Protein AF-A0A660YUD0-F1 (afdb_monomer_lite)

Structure (mmCIF, N/CA/C/O backbone):
data_AF-A0A660YUD0-F1
#
_entry.id   AF-A0A660YUD0-F1
#
loop_
_atom_site.group_PDB
_atom_site.id
_atom_site.type_symbol
_atom_site.label_atom_id
_atom_site.label_alt_id
_atom_site.label_comp_id
_atom_site.label_asym_id
_atom_site.label_entity_id
_atom_site.label_seq_id
_atom_site.pdbx_PDB_ins_code
_atom_site.Cartn_x
_atom_site.Cartn_y
_atom_site.Cartn_z
_atom_site.occupancy
_atom_site.B_iso_or_equiv
_atom_site.auth_seq_id
_atom_site.auth_comp_id
_atom_site.auth_asym_id
_atom_site.auth_atom_id
_atom_site.pdbx_PDB_model_num
ATOM 1 N N . MET A 1 1 ? 3.173 25.259 12.332 1.00 35.09 1 MET A N 1
ATOM 2 C CA . MET A 1 1 ? 1.981 24.385 12.412 1.00 35.09 1 MET A CA 1
ATOM 3 C C . MET A 1 1 ? 2.467 22.954 12.262 1.00 35.09 1 MET A C 1
ATOM 5 O O . MET A 1 1 ? 2.707 22.506 11.150 1.00 35.09 1 MET A O 1
ATOM 9 N N . ASN A 1 2 ? 2.753 22.293 13.386 1.00 34.75 2 ASN A N 1
ATOM 10 C CA . ASN A 1 2 ? 3.386 20.974 13.406 1.00 34.75 2 ASN A CA 1
ATOM 11 C C . ASN A 1 2 ? 2.299 19.903 13.351 1.00 34.75 2 ASN A C 1
ATOM 13 O O . ASN A 1 2 ? 1.780 19.479 14.378 1.00 34.75 2 ASN A O 1
ATOM 17 N N . SER A 1 3 ? 1.929 19.488 12.151 1.00 46.53 3 SER A N 1
ATOM 18 C CA . SER A 1 3 ? 0.950 18.425 11.943 1.00 46.53 3 SER A CA 1
ATOM 19 C C . SER A 1 3 ? 1.550 17.509 10.895 1.00 46.53 3 SER A C 1
ATOM 21 O O . SER A 1 3 ? 1.604 17.951 9.757 1.00 46.53 3 SER A O 1
ATOM 23 N N . SER A 1 4 ? 2.078 16.327 11.255 1.00 48.31 4 SER A N 1
ATOM 24 C CA . SER A 1 4 ? 2.295 15.186 10.321 1.00 48.31 4 SER A CA 1
ATOM 25 C C . SER A 1 4 ? 3.120 14.006 10.870 1.00 48.31 4 SER A C 1
ATOM 27 O O . SER A 1 4 ? 3.418 13.090 10.111 1.00 48.31 4 SER A O 1
ATOM 29 N N . HIS A 1 5 ? 3.480 13.947 12.155 1.00 53.97 5 HIS A N 1
ATOM 30 C CA . HIS A 1 5 ? 3.935 12.680 12.748 1.00 53.97 5 HIS A CA 1
ATOM 31 C C . HIS A 1 5 ? 2.784 12.041 13.528 1.00 53.97 5 HIS A C 1
ATOM 33 O O . HIS A 1 5 ? 2.835 11.933 14.748 1.00 53.97 5 HIS A O 1
ATOM 39 N N . GLU A 1 6 ? 1.721 11.631 12.824 1.00 61.31 6 GLU A N 1
ATOM 40 C CA . GLU A 1 6 ? 0.905 10.541 13.368 1.00 61.31 6 GLU A CA 1
ATOM 41 C C . GLU A 1 6 ? 1.831 9.325 13.489 1.00 61.31 6 GLU A C 1
ATOM 43 O O . GLU A 1 6 ? 2.472 8.923 12.510 1.00 61.31 6 GLU A O 1
ATOM 48 N N . ASP A 1 7 ? 1.965 8.802 14.711 1.00 76.56 7 ASP A N 1
ATOM 49 C CA . ASP A 1 7 ? 2.749 7.601 14.974 1.00 76.56 7 ASP A CA 1
ATOM 50 C C . ASP A 1 7 ? 2.221 6.492 14.056 1.00 76.56 7 ASP A C 1
ATOM 52 O O . ASP A 1 7 ? 1.016 6.262 13.945 1.00 76.56 7 ASP A O 1
ATOM 56 N N . GLU A 1 8 ? 3.132 5.807 13.372 1.00 76.00 8 GLU A N 1
ATOM 57 C CA . GLU A 1 8 ? 2.816 4.707 12.466 1.00 76.00 8 GLU A CA 1
ATOM 58 C C . GLU A 1 8 ? 1.954 3.640 13.169 1.00 76.00 8 GLU A C 1
ATOM 60 O O . GLU A 1 8 ? 1.074 3.026 12.560 1.00 76.00 8 GLU A O 1
ATOM 65 N N . LYS A 1 9 ? 2.145 3.492 14.486 1.00 78.69 9 LYS A N 1
ATOM 66 C CA . LYS A 1 9 ? 1.327 2.641 15.355 1.00 78.69 9 LYS A CA 1
ATOM 67 C C . LYS A 1 9 ? -0.115 3.122 15.487 1.00 78.69 9 LYS A C 1
ATOM 69 O O . LYS A 1 9 ? -1.019 2.290 15.479 1.00 78.69 9 LYS A O 1
ATOM 74 N N . GLU A 1 10 ? -0.338 4.428 15.596 1.00 84.94 10 GLU A N 1
ATOM 75 C CA . GLU A 1 10 ? -1.678 5.002 15.737 1.00 84.94 10 GLU A CA 1
ATOM 76 C C . GLU A 1 10 ? -2.473 4.842 14.438 1.00 84.94 10 GLU A C 1
ATOM 78 O O . GLU A 1 10 ? -3.610 4.368 14.451 1.00 84.94 10 GLU A O 1
ATOM 83 N N . VAL A 1 11 ? -1.836 5.105 13.293 1.00 83.88 11 VAL A N 1
ATOM 84 C CA . VAL A 1 11 ? -2.440 4.867 11.972 1.00 83.88 11 VAL A CA 1
ATOM 85 C C . VAL A 1 11 ? -2.831 3.394 11.814 1.00 83.88 11 VAL A C 1
ATOM 87 O O . VAL A 1 11 ? -3.939 3.086 11.370 1.00 83.88 11 VAL A O 1
ATOM 90 N N . LEU A 1 12 ? -1.964 2.467 12.232 1.00 81.62 12 LEU A N 1
ATOM 91 C CA . LEU A 1 12 ? -2.251 1.029 12.216 1.00 81.62 12 LEU A CA 1
ATOM 92 C C . LEU A 1 12 ? -3.418 0.642 13.134 1.00 81.62 12 LEU A C 1
ATOM 94 O O . LEU A 1 12 ? -4.265 -0.163 12.737 1.00 81.62 12 LEU A O 1
ATOM 98 N N . LEU A 1 13 ? -3.490 1.202 14.344 1.00 84.00 13 LEU A N 1
ATOM 99 C CA . LEU A 1 13 ? -4.588 0.956 15.285 1.00 84.00 13 LEU A CA 1
ATOM 100 C C . LEU A 1 13 ? -5.930 1.408 14.704 1.00 84.00 13 LEU A C 1
ATOM 102 O O . LEU A 1 13 ? -6.897 0.641 14.714 1.00 84.00 13 LEU A O 1
ATOM 106 N N . ARG A 1 14 ? -5.975 2.611 14.133 1.00 87.38 14 ARG A N 1
ATOM 107 C CA . ARG A 1 14 ? -7.162 3.162 13.463 1.00 87.38 14 ARG A CA 1
ATOM 108 C C . ARG A 1 14 ? -7.568 2.326 12.248 1.00 87.38 14 ARG A C 1
ATOM 110 O O . ARG A 1 14 ? -8.741 1.986 12.085 1.00 87.38 14 ARG A O 1
ATOM 117 N N . CYS A 1 15 ? -6.600 1.867 11.453 1.00 85.75 15 CYS A N 1
ATOM 118 C CA . CYS A 1 15 ? -6.871 0.943 10.350 1.00 85.75 15 CYS A CA 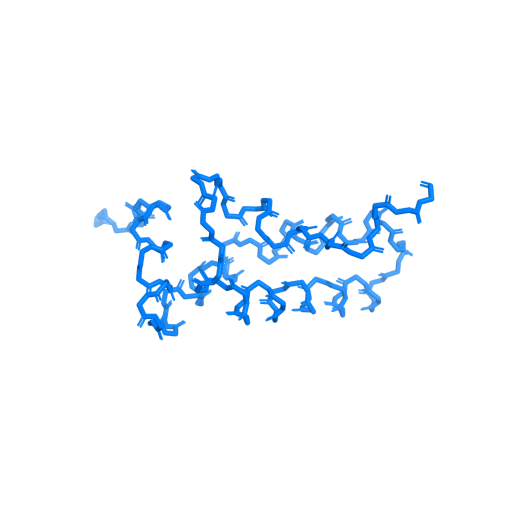1
ATOM 119 C C . CYS A 1 15 ? -7.489 -0.380 10.826 1.00 85.75 15 CYS A C 1
ATOM 121 O O . CYS A 1 15 ? -8.440 -0.872 10.217 1.00 85.75 15 CYS A O 1
ATOM 123 N N . ARG A 1 16 ? -6.998 -0.950 11.937 1.00 81.81 16 ARG A N 1
ATOM 124 C CA . ARG A 1 16 ? -7.566 -2.175 12.533 1.00 81.81 16 ARG A CA 1
ATOM 125 C C . ARG A 1 16 ? -9.004 -1.978 13.014 1.00 81.81 16 ARG A C 1
ATOM 127 O O . ARG A 1 16 ? -9.816 -2.894 12.880 1.00 81.81 16 ARG A O 1
ATOM 134 N N . ARG A 1 17 ? -9.341 -0.781 13.502 1.00 85.94 17 ARG A N 1
ATOM 135 C CA . ARG A 1 17 ? -10.719 -0.386 13.853 1.00 85.94 17 ARG A CA 1
ATOM 136 C C . ARG A 1 17 ? -11.628 -0.213 12.630 1.00 85.94 17 ARG A C 1
ATOM 138 O O . ARG A 1 17 ? -12.842 -0.140 12.781 1.00 85.94 17 ARG A O 1
ATOM 145 N N . GLY A 1 18 ? -11.070 -0.237 11.418 1.00 81.25 18 GLY A N 1
ATOM 146 C CA . GLY A 1 18 ? -11.811 -0.106 10.164 1.00 81.25 18 GLY A CA 1
ATOM 147 C C . GLY A 1 18 ? -11.957 1.336 9.680 1.00 81.25 18 GLY A C 1
ATOM 148 O O . GLY A 1 18 ? -12.743 1.586 8.766 1.00 81.25 18 GLY A O 1
ATOM 149 N N . GLU A 1 19 ? -11.207 2.280 10.254 1.00 88.12 19 GLU A N 1
ATOM 150 C CA . GLU A 1 19 ? -11.214 3.673 9.814 1.00 88.12 19 GLU A CA 1
ATOM 151 C C . GLU A 1 19 ? -10.566 3.795 8.429 1.00 88.12 19 GLU A C 1
ATOM 153 O O . GLU A 1 19 ? -9.344 3.758 8.282 1.00 88.12 19 GLU A O 1
ATOM 158 N N . LYS A 1 20 ? -11.393 3.961 7.391 1.00 84.94 20 LYS A N 1
ATOM 159 C CA . LYS A 1 20 ? -10.935 4.061 5.993 1.00 84.94 20 LYS A CA 1
ATOM 160 C C . LYS A 1 20 ? -9.922 5.189 5.777 1.00 84.94 20 LYS A C 1
ATOM 162 O O . LYS A 1 20 ? -8.948 4.998 5.057 1.00 84.94 20 LYS A O 1
ATOM 167 N N . GLN A 1 21 ? -10.125 6.327 6.440 1.00 88.44 21 GLN A N 1
ATOM 168 C CA . GLN A 1 21 ? -9.241 7.492 6.341 1.00 88.44 21 GLN A CA 1
ATOM 169 C C . GLN A 1 21 ? -7.820 7.190 6.839 1.00 88.44 21 GLN A C 1
ATOM 171 O O . GLN A 1 21 ? -6.855 7.692 6.273 1.00 88.44 21 GLN A O 1
ATOM 176 N N . ALA A 1 22 ? -7.667 6.316 7.840 1.00 88.19 22 ALA A N 1
ATOM 177 C CA . ALA A 1 22 ? -6.348 5.908 8.314 1.00 88.19 22 ALA A CA 1
ATOM 178 C C . ALA A 1 22 ? -5.597 5.084 7.253 1.00 88.19 22 ALA A C 1
ATOM 180 O O . ALA A 1 22 ? -4.388 5.233 7.085 1.00 88.19 22 ALA A O 1
ATOM 181 N N . PHE A 1 23 ? -6.310 4.264 6.475 1.00 86.81 23 PHE A N 1
ATOM 182 C CA . PHE A 1 23 ? -5.690 3.495 5.396 1.00 86.81 23 PHE A CA 1
ATOM 183 C C . PHE A 1 23 ? -5.276 4.381 4.215 1.00 86.81 23 PHE A C 1
ATOM 185 O O . PHE A 1 23 ? -4.263 4.131 3.570 1.00 86.81 23 PHE A O 1
ATOM 192 N N . GLU A 1 24 ? -6.005 5.465 3.958 1.00 90.00 24 GLU A N 1
ATOM 193 C CA . GLU A 1 24 ? -5.626 6.444 2.937 1.00 90.00 24 GLU A CA 1
ATOM 194 C C . GLU A 1 24 ? -4.271 7.1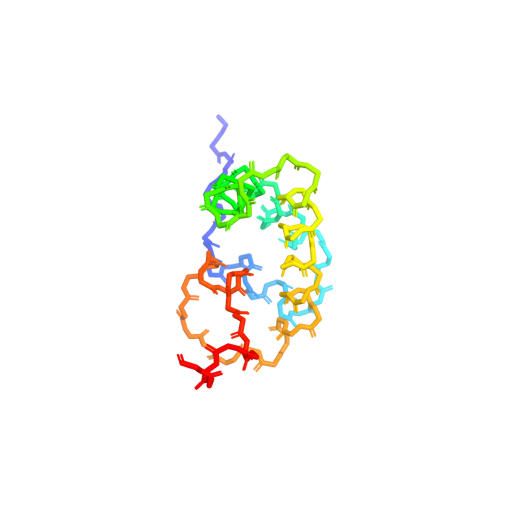04 3.246 1.00 90.00 24 GLU A C 1
ATOM 196 O O . GLU A 1 24 ? -3.459 7.311 2.342 1.00 90.00 24 GLU A O 1
ATOM 201 N N . ILE A 1 25 ? -3.986 7.361 4.529 1.00 90.44 25 ILE A N 1
ATOM 202 C CA . ILE A 1 25 ? -2.683 7.865 4.990 1.00 90.44 25 ILE A CA 1
ATOM 203 C C . ILE A 1 25 ? -1.574 6.854 4.662 1.00 90.44 25 ILE A C 1
ATOM 205 O O . ILE A 1 25 ? -0.515 7.241 4.165 1.00 90.44 25 ILE A O 1
ATOM 209 N N . ILE A 1 26 ? -1.828 5.556 4.872 1.00 88.06 26 ILE A N 1
ATOM 210 C CA . ILE A 1 26 ? -0.902 4.469 4.516 1.00 88.06 26 ILE A CA 1
ATOM 211 C C . ILE A 1 26 ? -0.614 4.468 3.015 1.00 88.06 26 ILE A C 1
ATOM 213 O O . ILE A 1 26 ? 0.551 4.475 2.611 1.00 88.06 26 ILE A O 1
ATOM 217 N N . VAL A 1 27 ? -1.661 4.487 2.190 1.00 90.44 27 VAL A N 1
ATOM 218 C CA . VAL A 1 27 ? -1.525 4.461 0.729 1.00 90.44 27 VAL A CA 1
ATOM 219 C C . VAL A 1 27 ? -0.726 5.671 0.254 1.00 90.44 27 VAL A C 1
ATOM 221 O O . VAL A 1 27 ? 0.303 5.502 -0.395 1.00 90.44 27 VAL A O 1
ATOM 224 N N . LYS A 1 28 ? -1.117 6.889 0.648 1.00 91.00 28 LYS A N 1
ATOM 225 C CA . LYS A 1 28 ? -0.422 8.126 0.252 1.00 91.00 28 LYS A CA 1
ATOM 226 C C . LYS A 1 28 ? 1.054 8.119 0.650 1.00 91.00 28 LYS A C 1
ATOM 228 O O . LYS A 1 28 ? 1.905 8.539 -0.131 1.00 91.00 28 LYS A O 1
ATOM 233 N N . LYS A 1 29 ? 1.372 7.611 1.844 1.00 89.69 29 LYS A N 1
ATOM 234 C CA . LYS A 1 29 ? 2.746 7.568 2.362 1.00 89.69 29 LYS A 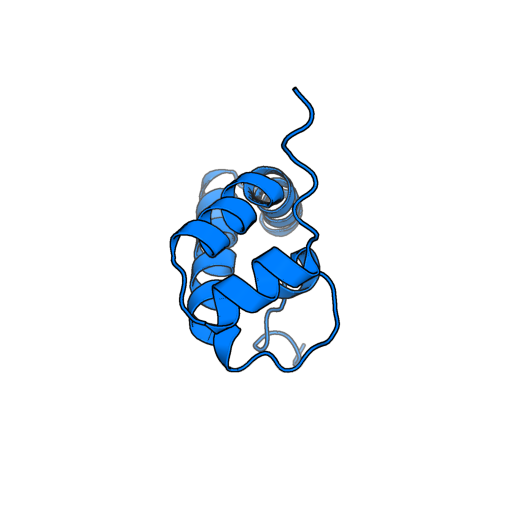CA 1
ATOM 235 C C . LYS A 1 29 ? 3.623 6.548 1.636 1.00 89.69 29 LYS A C 1
ATOM 237 O O . LYS A 1 29 ? 4.801 6.818 1.406 1.00 89.69 29 LYS A O 1
ATOM 242 N N . TYR A 1 30 ? 3.077 5.385 1.282 1.00 91.62 30 TYR A N 1
ATOM 243 C CA . TYR A 1 30 ? 3.876 4.262 0.786 1.00 91.62 30 TYR A CA 1
ATOM 244 C C . TYR A 1 30 ? 3.711 3.961 -0.707 1.00 91.62 30 TYR A C 1
ATOM 246 O O . TYR A 1 30 ? 4.537 3.218 -1.237 1.00 91.62 30 TYR A O 1
ATOM 254 N N . MET A 1 31 ? 2.739 4.556 -1.413 1.00 93.00 31 MET A N 1
ATOM 255 C CA . MET A 1 31 ? 2.452 4.235 -2.821 1.00 93.00 31 MET A CA 1
ATOM 256 C C . MET A 1 31 ? 3.675 4.359 -3.727 1.00 93.00 31 MET A C 1
ATOM 258 O O . MET A 1 31 ? 3.975 3.443 -4.483 1.00 93.00 31 MET A O 1
ATOM 262 N N . LYS A 1 32 ? 4.445 5.447 -3.597 1.00 94.31 32 LYS A N 1
ATOM 263 C CA . LYS A 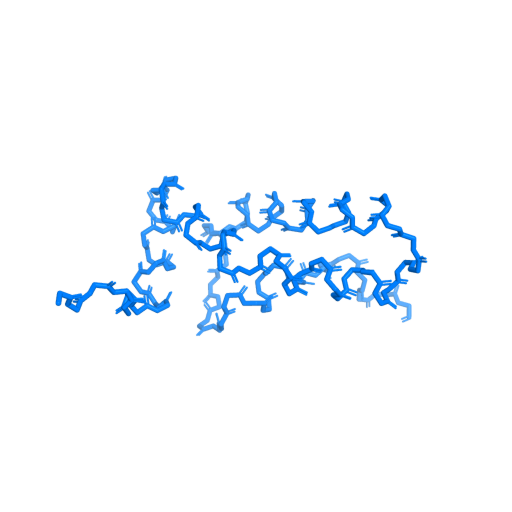1 32 ? 5.625 5.689 -4.436 1.00 94.31 32 LYS A CA 1
ATOM 264 C C . LYS A 1 32 ? 6.690 4.618 -4.210 1.00 94.31 32 LYS A C 1
ATOM 266 O O . LYS A 1 32 ? 7.292 4.127 -5.157 1.00 94.31 32 LYS A O 1
ATOM 271 N N . ARG A 1 33 ? 6.914 4.236 -2.950 1.00 94.00 33 ARG A N 1
ATOM 272 C CA . ARG A 1 33 ? 7.905 3.216 -2.594 1.00 94.00 33 ARG A CA 1
ATOM 273 C C . ARG A 1 33 ? 7.455 1.823 -3.032 1.00 94.00 33 ARG A C 1
ATOM 275 O O . ARG A 1 33 ? 8.267 1.088 -3.578 1.00 94.00 33 ARG A O 1
ATOM 282 N N . ALA A 1 34 ? 6.183 1.486 -2.828 1.00 92.44 34 ALA A N 1
ATOM 283 C CA . ALA A 1 34 ? 5.603 0.228 -3.289 1.00 92.44 34 ALA A CA 1
ATOM 284 C C . ALA A 1 34 ? 5.683 0.102 -4.817 1.00 92.44 34 ALA A C 1
ATOM 286 O O . ALA A 1 34 ? 6.104 -0.938 -5.310 1.00 92.44 34 ALA A O 1
ATOM 287 N N . TYR A 1 35 ? 5.387 1.181 -5.548 1.00 95.62 35 TYR A N 1
ATOM 288 C CA . TYR A 1 35 ? 5.528 1.237 -7.002 1.00 95.62 35 TYR A CA 1
ATOM 289 C C . TYR A 1 35 ? 6.963 0.969 -7.467 1.00 95.62 35 TYR A C 1
ATOM 291 O O . TYR A 1 35 ? 7.163 0.121 -8.324 1.00 95.62 35 TYR A O 1
ATOM 299 N N . PHE A 1 36 ? 7.980 1.627 -6.897 1.00 96.25 36 PHE A N 1
ATOM 300 C CA . PHE A 1 36 ? 9.367 1.387 -7.325 1.00 96.25 36 PHE A CA 1
ATOM 301 C C . PHE A 1 36 ? 9.865 -0.022 -6.996 1.00 96.25 36 PHE A C 1
ATOM 303 O O . PHE A 1 36 ? 10.651 -0.584 -7.754 1.00 96.25 36 PHE A O 1
ATOM 310 N N . ILE A 1 37 ? 9.395 -0.604 -5.891 1.00 94.00 37 ILE A N 1
ATOM 311 C CA . ILE A 1 37 ? 9.680 -2.004 -5.567 1.00 94.00 37 ILE A CA 1
ATOM 312 C C . ILE A 1 37 ? 9.013 -2.918 -6.594 1.00 94.00 37 ILE A C 1
ATOM 314 O O . ILE A 1 37 ? 9.684 -3.779 -7.150 1.00 94.00 37 ILE A O 1
ATOM 318 N N . ALA A 1 38 ? 7.730 -2.701 -6.891 1.00 93.25 38 ALA A N 1
ATOM 319 C CA . ALA A 1 38 ? 7.009 -3.445 -7.918 1.00 93.25 38 ALA A CA 1
ATOM 320 C C . ALA A 1 38 ? 7.704 -3.325 -9.282 1.00 93.25 38 ALA A C 1
ATOM 322 O O . ALA A 1 38 ? 7.975 -4.340 -9.912 1.00 93.25 38 ALA A O 1
ATOM 323 N N . LEU A 1 39 ? 8.102 -2.116 -9.683 1.00 95.38 39 LEU A N 1
ATOM 324 C CA . LEU A 1 39 ? 8.827 -1.854 -10.925 1.00 95.38 39 LEU A CA 1
ATOM 325 C C . LEU A 1 39 ? 10.148 -2.626 -11.002 1.00 95.38 39 LEU A C 1
ATOM 327 O O . LEU A 1 39 ? 10.462 -3.174 -12.052 1.00 95.38 39 LEU A O 1
ATOM 331 N N . GLY A 1 40 ? 10.890 -2.729 -9.897 1.00 94.38 40 GLY A N 1
ATOM 332 C CA . GLY A 1 40 ? 12.097 -3.555 -9.831 1.00 94.38 40 GLY A CA 1
ATOM 333 C C . GLY A 1 40 ? 11.836 -5.062 -9.964 1.00 94.38 40 GLY A C 1
ATOM 334 O O . GLY A 1 40 ? 12.748 -5.794 -10.332 1.00 94.38 40 GLY A O 1
ATOM 335 N N . LEU A 1 41 ? 10.614 -5.528 -9.681 1.00 91.81 41 LEU A N 1
ATOM 336 C CA . LEU A 1 41 ? 10.224 -6.938 -9.787 1.00 91.81 41 LEU A CA 1
ATOM 337 C C . LEU A 1 41 ? 9.706 -7.314 -11.180 1.00 91.81 41 LEU A C 1
ATOM 339 O O . LEU A 1 41 ? 10.005 -8.409 -11.647 1.00 91.81 41 LEU A O 1
ATOM 343 N N . VAL A 1 42 ? 8.910 -6.448 -11.815 1.00 94.44 42 VAL A N 1
ATOM 344 C CA . VAL A 1 42 ? 8.237 -6.760 -13.094 1.00 94.44 42 VAL A CA 1
ATOM 345 C C . VAL A 1 42 ? 8.869 -6.074 -14.305 1.00 94.44 42 VAL A C 1
ATOM 347 O O . VAL A 1 42 ? 8.663 -6.508 -15.431 1.00 94.44 42 VAL A O 1
ATOM 350 N N . GLY A 1 43 ? 9.649 -5.007 -14.106 1.00 93.00 43 GLY A N 1
ATOM 351 C CA . GLY A 1 43 ? 10.354 -4.303 -15.183 1.00 93.00 43 GLY A CA 1
ATOM 352 C C . GLY A 1 43 ? 9.460 -3.530 -16.163 1.00 93.00 43 GLY A C 1
ATOM 353 O O . GLY A 1 43 ? 9.980 -2.958 -17.116 1.00 93.00 43 GLY A O 1
ATOM 354 N N . GLN A 1 44 ? 8.144 -3.492 -15.938 1.00 95.38 44 GLN A N 1
ATOM 355 C CA . GLN A 1 44 ? 7.151 -2.802 -16.765 1.00 95.38 44 GLN A CA 1
ATOM 356 C C . GLN A 1 44 ? 6.290 -1.864 -15.915 1.00 95.38 44 GLN A C 1
ATOM 358 O O . GLN A 1 44 ? 5.925 -2.185 -14.784 1.00 95.38 44 GLN A O 1
ATOM 363 N N . HIS A 1 45 ? 5.976 -0.682 -16.447 1.00 95.69 45 HIS A N 1
ATOM 364 C CA . HIS A 1 45 ? 5.268 0.360 -15.698 1.00 95.69 45 HIS A CA 1
ATOM 365 C C . HIS A 1 45 ? 3.818 -0.006 -15.369 1.00 95.69 45 HIS A C 1
ATOM 367 O O . HIS A 1 45 ? 3.391 0.215 -14.236 1.00 95.69 45 HIS A O 1
ATOM 373 N N . GLU A 1 46 ? 3.082 -0.564 -16.329 1.00 95.69 46 GLU A N 1
ATOM 374 C CA . GLU A 1 46 ? 1.675 -0.950 -16.153 1.00 95.69 46 GLU A CA 1
ATOM 375 C C . GLU A 1 46 ? 1.543 -2.060 -15.105 1.00 95.69 46 GLU A C 1
ATOM 377 O O . GLU A 1 46 ? 0.880 -1.873 -14.085 1.00 95.69 46 GLU A O 1
ATOM 382 N N . ASP A 1 47 ? 2.310 -3.140 -15.264 1.00 93.19 47 ASP A N 1
ATOM 383 C CA . ASP A 1 47 ? 2.354 -4.243 -14.301 1.00 93.19 47 ASP A CA 1
ATOM 384 C C . ASP A 1 47 ? 2.766 -3.777 -12.895 1.00 93.19 47 ASP A C 1
ATOM 386 O O . ASP A 1 47 ? 2.283 -4.293 -11.887 1.00 93.19 47 ASP A O 1
ATOM 390 N N . ALA A 1 48 ? 3.664 -2.790 -12.792 1.00 93.81 48 ALA A N 1
ATOM 391 C CA . ALA A 1 48 ? 4.099 -2.255 -11.506 1.00 93.81 48 ALA A CA 1
ATOM 392 C C . ALA A 1 48 ? 2.995 -1.452 -10.806 1.00 93.81 48 ALA A C 1
ATOM 394 O O . ALA A 1 48 ? 2.865 -1.519 -9.578 1.00 93.81 48 ALA A O 1
ATOM 395 N N . LEU A 1 49 ? 2.202 -0.692 -11.568 1.00 94.38 49 LEU A N 1
ATOM 396 C CA . LEU A 1 49 ? 1.034 0.011 -11.046 1.00 94.38 49 LEU A CA 1
ATOM 397 C C . LEU A 1 49 ? 0.012 -0.996 -10.521 1.00 94.38 49 LEU A C 1
ATOM 399 O O . LEU A 1 49 ? -0.364 -0.895 -9.351 1.00 94.38 49 LEU A O 1
ATOM 403 N N . ASP A 1 50 ? -0.337 -2.002 -11.320 1.00 95.06 50 ASP A N 1
ATOM 404 C CA . ASP A 1 50 ? -1.312 -3.031 -10.949 1.00 95.06 50 ASP A CA 1
ATOM 405 C C . ASP A 1 50 ? -0.853 -3.838 -9.731 1.00 95.06 50 ASP A C 1
ATOM 407 O O . ASP A 1 50 ? -1.589 -3.973 -8.749 1.00 95.06 50 ASP A O 1
ATOM 411 N N . LEU A 1 51 ? 0.403 -4.293 -9.727 1.00 92.88 51 LEU A N 1
ATOM 412 C CA . LEU A 1 51 ? 0.977 -5.045 -8.612 1.00 92.88 51 LEU A CA 1
ATOM 413 C C . LEU A 1 51 ? 0.993 -4.223 -7.319 1.00 92.88 51 LEU A C 1
ATOM 415 O O . LEU A 1 51 ? 0.652 -4.733 -6.249 1.00 92.88 51 LEU A O 1
ATOM 419 N N . SER A 1 52 ? 1.385 -2.949 -7.397 1.00 92.38 52 SER A N 1
ATOM 420 C CA . SER A 1 52 ? 1.427 -2.080 -6.219 1.00 92.38 52 SER A CA 1
ATOM 421 C C . SER A 1 52 ? 0.027 -1.764 -5.680 1.00 92.38 52 SER A C 1
ATOM 423 O O . SER A 1 52 ? -0.154 -1.716 -4.463 1.00 92.38 52 SER A O 1
ATOM 425 N N . GLN A 1 53 ? -0.977 -1.605 -6.547 1.00 93.00 53 GLN A N 1
ATOM 426 C CA . GLN A 1 53 ? -2.366 -1.413 -6.127 1.00 93.00 53 GLN A CA 1
ATOM 427 C C . GLN A 1 53 ? -2.947 -2.671 -5.480 1.00 93.00 53 GLN A C 1
ATOM 429 O O . GLN A 1 53 ? -3.507 -2.591 -4.382 1.00 93.00 53 GLN A O 1
ATOM 434 N N . GLU A 1 54 ? -2.772 -3.833 -6.108 1.00 92.94 54 GLU A N 1
ATOM 435 C CA . GLU A 1 54 ? -3.249 -5.114 -5.582 1.00 92.94 54 GLU A CA 1
ATOM 436 C C . GLU A 1 54 ? -2.633 -5.412 -4.206 1.00 92.94 54 GLU A C 1
ATOM 438 O O . GLU A 1 54 ? -3.326 -5.854 -3.287 1.00 92.94 54 GLU A O 1
ATOM 443 N N . ALA A 1 55 ? -1.359 -5.065 -4.010 1.00 90.19 55 ALA A N 1
ATOM 444 C CA . ALA A 1 55 ? -0.686 -5.140 -2.717 1.00 90.19 55 ALA A CA 1
ATOM 445 C C . ALA A 1 55 ? -1.408 -4.323 -1.622 1.00 90.19 55 ALA A C 1
ATOM 447 O O . ALA A 1 55 ? -1.667 -4.836 -0.527 1.00 90.19 55 ALA A O 1
ATOM 448 N N . PHE A 1 56 ? -1.824 -3.083 -1.907 1.00 91.44 56 PHE A N 1
ATOM 449 C CA . PHE A 1 56 ? -2.610 -2.289 -0.953 1.00 91.44 56 PHE A CA 1
ATOM 450 C C . PHE A 1 56 ? -4.017 -2.854 -0.726 1.00 91.44 56 PHE A C 1
ATOM 452 O O . PHE A 1 56 ? -4.489 -2.864 0.412 1.00 91.44 56 PHE A O 1
ATOM 459 N N . ILE A 1 57 ? -4.686 -3.363 -1.762 1.00 90.69 57 ILE A N 1
ATOM 460 C CA . ILE A 1 57 ? -6.014 -3.984 -1.627 1.00 90.69 57 ILE A CA 1
ATOM 461 C C . ILE A 1 57 ? -5.934 -5.217 -0.715 1.00 90.69 57 ILE A C 1
ATOM 463 O O . ILE A 1 57 ? -6.748 -5.373 0.205 1.00 90.69 57 ILE A O 1
ATOM 467 N N . ARG A 1 58 ? -4.922 -6.069 -0.910 1.00 87.75 58 ARG A N 1
ATOM 468 C CA . ARG A 1 58 ? -4.649 -7.235 -0.056 1.00 87.75 58 ARG A CA 1
ATOM 469 C C . ARG A 1 58 ? -4.327 -6.818 1.374 1.00 87.75 58 ARG A C 1
ATOM 47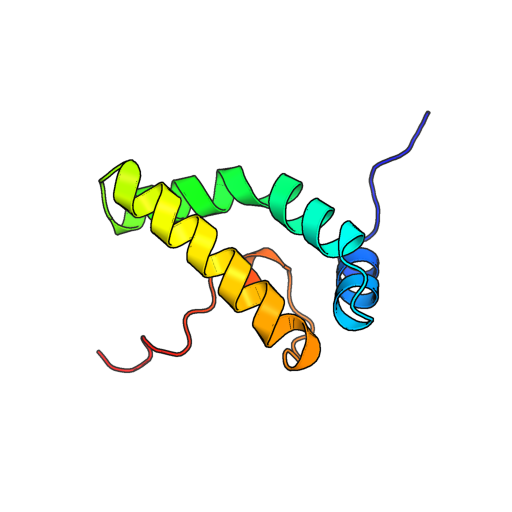1 O O . ARG A 1 58 ? -4.884 -7.405 2.307 1.00 87.75 58 ARG A O 1
ATOM 478 N N . ALA A 1 59 ? -3.502 -5.789 1.560 1.00 86.44 59 ALA A N 1
ATOM 479 C CA . ALA A 1 59 ? -3.190 -5.248 2.879 1.00 86.44 59 ALA A CA 1
ATOM 480 C C . ALA A 1 59 ? -4.454 -4.747 3.595 1.00 86.44 59 ALA A C 1
ATOM 482 O O . ALA A 1 59 ? -4.678 -5.106 4.749 1.00 86.44 59 ALA A O 1
ATOM 483 N N . TYR A 1 60 ? -5.329 -4.005 2.907 1.00 86.00 60 TYR A N 1
ATOM 484 C CA . TYR A 1 60 ? -6.594 -3.518 3.466 1.00 86.00 60 TYR A CA 1
ATOM 485 C C . TYR A 1 60 ? -7.515 -4.663 3.899 1.00 86.00 60 TYR A C 1
ATOM 487 O O . TYR A 1 60 ? -8.037 -4.661 5.015 1.00 86.00 60 TYR A O 1
ATOM 495 N N . ARG A 1 61 ? -7.679 -5.684 3.047 1.00 85.62 61 ARG A N 1
ATOM 496 C CA . ARG A 1 61 ? -8.515 -6.863 3.342 1.00 85.62 61 ARG A CA 1
ATOM 497 C C . ARG A 1 61 ? -8.001 -7.661 4.543 1.00 85.62 61 ARG A C 1
ATOM 499 O O . ARG A 1 61 ? -8.799 -8.229 5.287 1.00 85.62 61 ARG A O 1
ATOM 506 N N . ASN A 1 62 ? -6.685 -7.688 4.750 1.00 82.88 62 ASN A N 1
ATOM 507 C CA . ASN A 1 62 ? -6.049 -8.479 5.802 1.00 82.88 62 ASN A CA 1
ATOM 508 C C . ASN A 1 62 ? -5.660 -7.675 7.051 1.00 82.88 62 ASN A C 1
ATOM 510 O O . ASN A 1 62 ? -5.235 -8.271 8.041 1.00 82.88 62 ASN A O 1
ATOM 514 N N . ILE A 1 63 ? -5.858 -6.353 7.070 1.00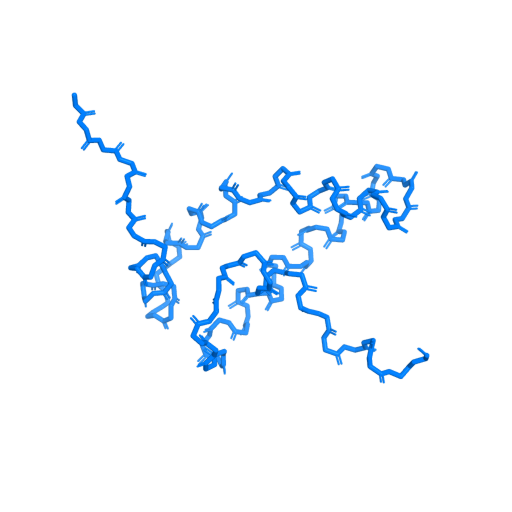 80.62 63 ILE A N 1
ATOM 515 C CA . ILE A 1 63 ? -5.377 -5.481 8.155 1.00 80.62 63 ILE A CA 1
ATOM 516 C C . ILE A 1 63 ? -5.935 -5.855 9.534 1.00 80.62 63 ILE A C 1
ATOM 518 O O . ILE A 1 63 ? -5.246 -5.706 10.541 1.00 80.62 63 ILE A O 1
ATOM 522 N N . LYS A 1 64 ? -7.156 -6.408 9.581 1.00 72.56 64 LYS A N 1
ATOM 523 C CA . LYS A 1 64 ? -7.796 -6.908 10.812 1.00 72.56 64 LYS A CA 1
ATOM 524 C C . LYS A 1 64 ? -7.226 -8.245 11.298 1.00 72.56 64 LYS A C 1
ATOM 526 O O . LYS A 1 64 ? -7.281 -8.523 12.490 1.00 72.56 64 LYS A O 1
ATOM 531 N N . LYS A 1 65 ? -6.703 -9.073 10.387 1.00 67.94 65 LYS A N 1
ATOM 532 C CA . LYS A 1 65 ? -6.127 -10.399 10.682 1.00 67.94 65 LYS A CA 1
ATOM 533 C C . LYS A 1 65 ? -4.633 -10.329 11.002 1.00 67.94 65 LYS A C 1
ATOM 535 O O . LYS A 1 65 ? -4.094 -11.242 11.620 1.00 67.94 65 LYS A O 1
ATOM 540 N N . PHE A 1 66 ? -3.957 -9.252 10.607 1.00 61.81 66 PHE A N 1
ATOM 541 C CA . PHE A 1 66 ? -2.535 -9.070 10.871 1.00 61.81 66 PHE A CA 1
ATOM 542 C C . PHE A 1 66 ? -2.276 -8.791 12.356 1.00 61.81 66 PHE A C 1
ATOM 544 O O . PHE A 1 66 ? -2.466 -7.672 12.829 1.00 61.81 66 PHE A O 1
ATOM 551 N N . GLN A 1 67 ? -1.783 -9.800 13.081 1.00 55.41 67 GLN A N 1
ATOM 552 C CA . GLN A 1 67 ? -1.334 -9.694 14.480 1.00 55.41 67 GLN A CA 1
ATOM 553 C C . GLN A 1 67 ? 0.087 -9.125 14.634 1.00 55.41 67 GLN A C 1
ATOM 555 O O . GLN A 1 67 ? 0.552 -8.905 15.752 1.00 55.41 67 GLN A O 1
ATOM 560 N N . SER A 1 68 ? 0.790 -8.873 13.527 1.00 50.59 68 SER A N 1
ATOM 561 C CA . SER A 1 68 ? 2.203 -8.497 13.568 1.00 50.59 68 SER A CA 1
ATOM 562 C C . SER A 1 68 ? 2.424 -7.127 14.229 1.00 50.59 68 SER A C 1
ATOM 564 O O . SER A 1 68 ? 1.668 -6.181 13.997 1.00 50.59 68 SER A O 1
ATOM 566 N N . ARG A 1 69 ? 3.467 -7.031 15.065 1.00 52.31 69 ARG A N 1
ATOM 567 C CA . ARG A 1 69 ? 3.980 -5.792 15.691 1.00 52.31 69 ARG A CA 1
ATOM 568 C C . ARG A 1 69 ? 4.827 -4.942 14.728 1.00 52.31 69 ARG A C 1
ATOM 570 O O . ARG A 1 69 ? 5.428 -3.961 15.158 1.00 52.31 69 ARG A O 1
ATOM 577 N N . THR A 1 70 ? 4.918 -5.335 13.461 1.00 54.53 70 THR A N 1
ATOM 578 C CA . THR A 1 70 ? 5.926 -4.843 12.514 1.00 54.53 70 THR A CA 1
ATOM 579 C C . THR A 1 70 ? 5.397 -3.728 11.602 1.00 54.53 70 THR A C 1
ATOM 581 O O . THR A 1 70 ? 4.191 -3.583 11.415 1.00 54.53 70 THR A O 1
ATOM 584 N N . ALA A 1 71 ? 6.333 -2.940 11.059 1.00 61.62 71 ALA A N 1
ATOM 585 C CA . ALA A 1 71 ? 6.139 -1.754 10.221 1.00 61.62 71 ALA A CA 1
ATOM 586 C C . ALA A 1 71 ? 5.185 -1.948 9.019 1.00 61.62 71 ALA A C 1
ATOM 588 O O . ALA A 1 71 ? 5.003 -3.059 8.517 1.00 61.62 71 ALA A O 1
ATOM 589 N N . ILE A 1 72 ? 4.622 -0.843 8.512 1.00 64.81 72 ILE A N 1
ATOM 590 C CA . ILE A 1 72 ? 3.567 -0.840 7.479 1.00 64.81 72 ILE A CA 1
ATOM 591 C C . ILE A 1 72 ? 4.081 -1.278 6.102 1.00 64.81 72 ILE A C 1
ATOM 593 O O . ILE A 1 72 ? 3.354 -1.891 5.327 1.00 64.81 72 ILE A O 1
ATOM 597 N N . LEU A 1 73 ? 5.340 -0.995 5.772 1.00 69.81 73 LEU A N 1
ATOM 598 C CA . LEU A 1 73 ? 5.878 -1.339 4.455 1.00 69.81 73 LEU A CA 1
ATOM 599 C C . LEU A 1 73 ? 5.952 -2.868 4.216 1.00 69.81 73 LEU A C 1
ATOM 601 O O . LEU A 1 73 ? 5.472 -3.318 3.175 1.00 69.81 73 LEU A O 1
ATOM 605 N N . PRO A 1 74 ? 6.454 -3.688 5.162 1.00 69.31 74 PRO A N 1
ATOM 606 C CA . PRO A 1 74 ? 6.317 -5.143 5.093 1.00 69.31 74 PRO A CA 1
ATOM 607 C C . PRO A 1 74 ? 4.872 -5.646 4.963 1.00 69.31 74 PRO A C 1
ATOM 609 O O . PRO A 1 74 ? 4.659 -6.655 4.302 1.00 69.31 74 PRO A O 1
ATOM 612 N N . LEU A 1 75 ? 3.880 -4.964 5.556 1.00 65.25 75 LEU A N 1
ATOM 613 C CA . LEU A 1 75 ? 2.463 -5.345 5.440 1.00 65.25 75 LEU A CA 1
ATOM 614 C C . LEU A 1 75 ? 1.968 -5.251 3.992 1.00 65.25 75 LEU A C 1
ATOM 616 O O . LEU A 1 75 ? 1.251 -6.134 3.537 1.00 65.25 75 LEU A O 1
ATOM 620 N N . VAL A 1 76 ? 2.353 -4.191 3.280 1.00 69.12 76 VAL A N 1
ATOM 621 C CA . VAL A 1 76 ? 1.956 -3.985 1.879 1.00 69.12 76 VAL A CA 1
ATOM 622 C C . VAL A 1 76 ? 2.614 -5.026 0.976 1.00 69.12 76 VAL A C 1
ATOM 624 O O . VAL A 1 76 ? 1.979 -5.545 0.071 1.00 69.12 76 VAL A O 1
ATOM 627 N N . LEU A 1 77 ? 3.876 -5.367 1.235 1.00 71.88 77 LEU A N 1
ATOM 628 C CA . LEU A 1 77 ? 4.666 -6.241 0.361 1.00 71.88 77 LEU A CA 1
ATOM 629 C C . LEU A 1 77 ? 4.568 -7.733 0.713 1.00 71.88 77 LEU A C 1
ATOM 631 O O . LEU A 1 77 ? 5.071 -8.572 -0.033 1.00 71.88 77 LEU A O 1
ATOM 635 N N . SER A 1 78 ? 3.956 -8.074 1.849 1.00 68.50 78 SER A N 1
ATOM 636 C CA . SER A 1 78 ? 3.778 -9.453 2.300 1.00 68.50 78 SER A CA 1
ATOM 637 C C . SER A 1 78 ? 2.899 -10.221 1.313 1.00 68.50 78 SER A C 1
ATOM 639 O O . SER A 1 78 ? 1.694 -10.001 1.207 1.00 68.50 78 SER A O 1
ATOM 641 N N . ASN A 1 79 ? 3.530 -11.143 0.591 1.00 52.06 79 ASN A N 1
ATOM 642 C CA . ASN A 1 79 ? 2.896 -12.023 -0.375 1.00 52.06 79 ASN A CA 1
ATOM 643 C C . ASN A 1 79 ? 2.849 -13.436 0.240 1.00 52.06 79 ASN A C 1
ATOM 645 O O . ASN A 1 79 ? 3.874 -14.118 0.235 1.00 52.06 79 ASN A O 1
ATOM 649 N N . PRO A 1 80 ? 1.723 -13.892 0.826 1.00 52.19 80 PRO A N 1
ATOM 650 C CA . PRO A 1 80 ? 1.660 -15.211 1.466 1.00 52.19 80 PRO A CA 1
ATOM 651 C C . PRO A 1 80 ? 1.747 -16.382 0.470 1.00 52.19 80 PRO A C 1
ATOM 653 O O . PRO A 1 80 ? 1.869 -17.528 0.888 1.00 52.19 80 PRO A O 1
ATOM 656 N N . GLU A 1 81 ? 1.713 -16.112 -0.837 1.00 49.88 81 GLU A N 1
ATOM 657 C CA . GLU A 1 81 ? 1.589 -17.132 -1.889 1.00 49.88 81 GLU A CA 1
ATOM 658 C C . GLU A 1 81 ? 2.923 -17.484 -2.574 1.00 49.88 81 GLU A C 1
ATOM 660 O O . GLU A 1 81 ? 2.961 -18.362 -3.427 1.00 49.88 81 GLU A O 1
ATOM 665 N N . LYS A 1 82 ? 4.041 -16.854 -2.181 1.00 46.19 82 LYS A N 1
ATOM 666 C CA . LYS A 1 82 ? 5.391 -17.167 -2.696 1.00 46.19 82 LYS A CA 1
ATOM 667 C C . LYS A 1 82 ? 6.335 -17.666 -1.596 1.00 46.19 82 LYS A C 1
ATOM 669 O O . LYS A 1 82 ? 7.448 -17.175 -1.457 1.00 46.19 82 LYS A O 1
ATOM 674 N N . SER A 1 83 ? 5.874 -18.636 -0.803 1.00 43.78 83 SER A N 1
ATOM 675 C CA . SER A 1 83 ? 6.739 -19.431 0.092 1.00 43.78 83 SER A CA 1
ATOM 676 C C . SER A 1 83 ? 7.047 -20.834 -0.450 1.00 43.78 83 SER A C 1
ATOM 678 O O . SER A 1 83 ? 7.644 -21.641 0.256 1.00 43.78 83 SER A O 1
ATOM 680 N N . LEU A 1 84 ? 6.670 -21.139 -1.689 1.00 40.75 84 LEU A N 1
ATOM 681 C CA . LEU A 1 84 ? 7.149 -22.319 -2.399 1.00 40.75 84 LEU A CA 1
ATOM 682 C C . LEU A 1 84 ? 7.613 -21.875 -3.777 1.00 40.75 84 LEU A C 1
ATOM 684 O O . LEU A 1 84 ? 6.781 -21.691 -4.658 1.00 40.75 84 LEU A O 1
ATOM 688 N N . LEU A 1 85 ? 8.912 -21.621 -3.894 1.00 37.25 85 LEU A N 1
ATOM 689 C CA . LEU A 1 85 ? 9.806 -21.981 -4.995 1.00 37.25 85 LEU A CA 1
ATOM 690 C C . LEU A 1 85 ? 11.232 -21.644 -4.547 1.00 37.25 85 LEU A C 1
ATOM 692 O O . LEU A 1 85 ? 11.428 -20.512 -4.050 1.00 37.25 85 LEU A O 1
#

Radius of gyration: 13.59 Å; chains: 1; bounding box: 24×47×32 Å

Secondary structure (DSSP, 8-state):
-------HHHHHHHHHTT-HHHHHHHHHHHHHHHHHHHHHHH--HHHHHHHHHHHHHHHHHHTTT----S-HHHHHH--TT-S--

pLDDT: mean 78.25, std 17.65, range [34.75, 96.25]

Sequence (85 aa):
MNSSHEDEKEVLLRCRRGEKQAFEIIVKKYMKRAYFIALGLVGQHEDALDLSQEAFIRAYRNIKKFQSRTAILPLVLSNPEKSLL

Foldseek 3Di:
DDDDCPDQVNLLVCLLVVNPVSLVNLCVVCVVVQLVVLCVVPVDNVSSNVLQVVLSVQLSVCSNVDPDPDGSNCSSVDDVPPPDD